Protein AF-A0A9D1BZW6-F1 (afdb_monomer)

pLDDT: mean 72.94, std 19.43, range [31.11, 98.06]

Structure (mmCIF, N/CA/C/O backbone):
data_AF-A0A9D1BZW6-F1
#
_entry.id   AF-A0A9D1BZW6-F1
#
loop_
_atom_site.group_PDB
_atom_site.id
_atom_site.type_symbol
_atom_site.label_atom_id
_atom_site.label_alt_id
_atom_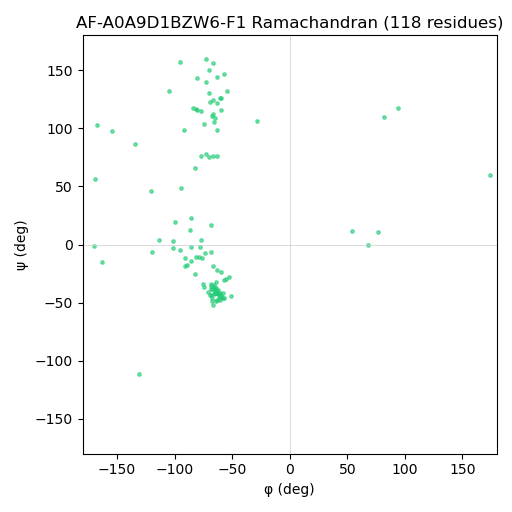site.label_comp_id
_atom_site.label_asym_id
_atom_site.label_entity_id
_atom_site.label_seq_id
_atom_site.pdbx_PDB_ins_code
_atom_site.Cartn_x
_atom_site.Cartn_y
_atom_site.Cartn_z
_atom_site.occupancy
_atom_site.B_iso_or_equiv
_atom_site.auth_seq_id
_atom_site.auth_comp_id
_atom_site.auth_asym_id
_atom_site.auth_atom_id
_atom_site.pdbx_PDB_model_num
ATOM 1 N N . HIS A 1 1 ? 22.067 9.000 -19.485 1.00 50.62 1 HIS A N 1
ATOM 2 C CA . HIS A 1 1 ? 21.439 7.685 -19.731 1.00 50.62 1 HIS A CA 1
ATOM 3 C C . HIS A 1 1 ? 22.518 6.625 -19.952 1.00 50.62 1 HIS A C 1
ATOM 5 O O . HIS A 1 1 ? 22.914 6.385 -21.081 1.00 50.62 1 HIS A O 1
ATOM 11 N N . LEU A 1 2 ? 23.014 5.998 -18.878 1.00 57.53 2 LEU A N 1
ATOM 12 C CA . LEU A 1 2 ? 24.010 4.912 -18.946 1.00 57.53 2 LEU A CA 1
ATOM 13 C C . LEU A 1 2 ? 23.372 3.516 -19.146 1.00 57.53 2 LEU A C 1
ATOM 15 O O . LEU A 1 2 ? 23.986 2.503 -18.845 1.00 57.53 2 LEU A O 1
ATOM 19 N N . ARG A 1 3 ? 22.148 3.436 -19.688 1.00 59.66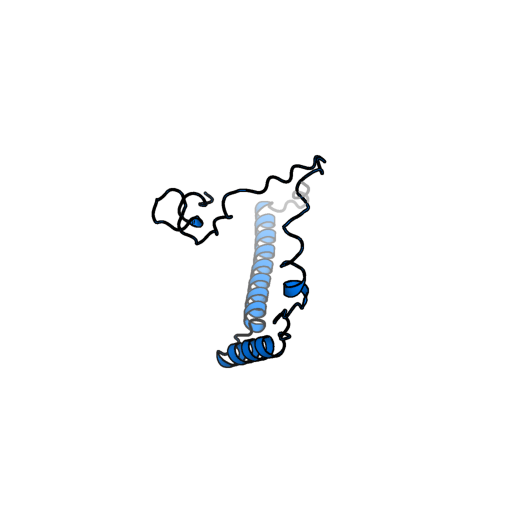 3 ARG A N 1
ATOM 20 C CA . ARG A 1 3 ? 21.474 2.152 -19.979 1.00 59.66 3 ARG A CA 1
ATOM 21 C C . ARG A 1 3 ? 21.972 1.457 -21.261 1.00 59.66 3 ARG A C 1
ATOM 23 O O . ARG A 1 3 ? 21.504 0.374 -21.576 1.00 59.66 3 ARG A O 1
ATOM 30 N N . GLY A 1 4 ? 22.903 2.068 -22.003 1.00 59.72 4 GLY A N 1
ATOM 31 C CA . GLY A 1 4 ? 23.431 1.543 -23.273 1.00 59.72 4 GLY A CA 1
ATOM 32 C C . GLY A 1 4 ? 24.738 0.743 -23.176 1.00 59.72 4 GLY A C 1
ATOM 33 O O . GLY A 1 4 ? 25.185 0.193 -24.180 1.00 59.72 4 GLY A O 1
ATOM 34 N N . TYR A 1 5 ? 25.366 0.654 -21.999 1.00 56.12 5 TYR A N 1
ATOM 35 C CA . TYR A 1 5 ? 26.640 -0.056 -21.817 1.00 56.12 5 TYR A CA 1
ATOM 36 C C . TYR A 1 5 ? 26.425 -1.568 -21.648 1.00 56.12 5 TYR A C 1
ATOM 38 O O . TYR A 1 5 ? 26.654 -2.112 -20.577 1.00 56.12 5 TYR A O 1
ATOM 46 N N . ALA A 1 6 ? 25.936 -2.246 -22.693 1.00 62.62 6 ALA A N 1
ATOM 47 C CA . ALA A 1 6 ? 25.966 -3.716 -22.783 1.00 62.62 6 ALA A CA 1
ATOM 48 C C . ALA A 1 6 ? 25.586 -4.299 -24.160 1.00 62.62 6 ALA A C 1
ATOM 50 O O . ALA A 1 6 ? 25.534 -5.520 -24.273 1.00 62.62 6 ALA A O 1
ATOM 51 N N . GLN A 1 7 ? 25.229 -3.490 -25.176 1.00 72.50 7 GLN A N 1
ATOM 52 C CA . GLN A 1 7 ? 24.564 -3.979 -26.409 1.00 72.50 7 GLN A CA 1
ATOM 53 C C . GLN A 1 7 ? 23.274 -4.795 -26.161 1.00 72.50 7 GLN A C 1
ATOM 55 O O . GLN A 1 7 ? 22.738 -5.409 -27.081 1.00 72.50 7 GLN A O 1
ATOM 60 N N . LYS A 1 8 ? 22.741 -4.797 -24.934 1.00 74.56 8 LYS A N 1
ATOM 61 C CA . LYS A 1 8 ? 21.454 -5.416 -24.620 1.00 74.56 8 LYS A CA 1
ATOM 62 C C . LYS A 1 8 ? 20.318 -4.484 -25.008 1.00 74.56 8 LYS A C 1
ATOM 64 O O . LYS A 1 8 ? 20.427 -3.270 -24.846 1.00 74.56 8 LYS A O 1
ATOM 69 N N . ASP A 1 9 ? 19.234 -5.076 -25.497 1.00 84.56 9 ASP A N 1
ATOM 70 C CA . ASP A 1 9 ? 18.026 -4.358 -25.889 1.00 84.56 9 ASP A CA 1
ATOM 71 C C . ASP A 1 9 ? 17.442 -3.593 -24.678 1.00 84.56 9 ASP A C 1
ATOM 73 O O . ASP A 1 9 ? 17.012 -4.226 -23.703 1.00 84.56 9 ASP A O 1
ATOM 77 N N . PRO A 1 10 ? 17.398 -2.245 -24.718 1.00 86.38 10 PRO A N 1
ATOM 78 C CA . PRO A 1 10 ? 16.870 -1.427 -23.628 1.00 86.38 10 PRO A CA 1
ATOM 79 C C . PRO A 1 10 ? 15.421 -1.757 -23.258 1.00 86.38 10 PRO A C 1
ATOM 81 O O . PRO A 1 10 ? 15.039 -1.613 -22.096 1.00 86.38 10 PRO A O 1
ATOM 84 N N . PHE A 1 11 ? 14.611 -2.209 -24.221 1.00 85.38 11 PHE A N 1
ATOM 85 C CA . PHE A 1 11 ? 13.228 -2.602 -23.969 1.00 85.38 11 PHE A CA 1
ATOM 86 C C . PHE A 1 11 ? 13.156 -3.874 -23.121 1.00 85.38 11 PHE A C 1
ATOM 88 O O . PHE A 1 11 ? 12.318 -3.988 -22.223 1.00 85.38 11 PHE A O 1
ATOM 95 N N . GLN A 1 12 ? 14.059 -4.823 -23.363 1.00 86.31 12 GLN A N 1
ATOM 96 C CA . GLN A 1 12 ? 14.093 -6.076 -22.615 1.00 86.31 12 GLN A CA 1
ATOM 97 C C . GLN A 1 12 ? 14.570 -5.873 -21.179 1.00 86.31 12 GLN A C 1
ATOM 99 O O . GLN A 1 12 ? 13.977 -6.449 -20.267 1.00 86.31 12 GLN A O 1
ATOM 104 N N . GLU A 1 13 ? 15.584 -5.030 -20.965 1.00 87.88 13 GLU A N 1
ATOM 105 C CA . GLU A 1 13 ? 16.026 -4.673 -19.612 1.00 87.88 13 GLU A CA 1
ATOM 106 C C . GLU A 1 13 ? 14.938 -3.899 -18.863 1.00 87.88 13 GLU A C 1
ATOM 108 O O . GLU A 1 13 ? 14.634 -4.246 -17.726 1.00 87.88 13 GLU A O 1
ATOM 113 N N . TYR A 1 14 ? 14.250 -2.955 -19.518 1.00 90.94 14 TYR A N 1
ATOM 114 C CA . TYR A 1 14 ? 13.097 -2.283 -18.912 1.00 90.94 14 TYR A CA 1
ATOM 115 C C . TYR A 1 14 ? 12.002 -3.274 -18.508 1.00 90.94 14 TYR A C 1
ATOM 117 O O . TYR A 1 14 ? 11.501 -3.218 -17.390 1.00 90.94 14 TYR A O 1
ATOM 125 N N . ARG A 1 15 ? 11.648 -4.220 -19.385 1.00 92.25 15 ARG A N 1
ATOM 126 C CA . ARG A 1 15 ? 10.646 -5.248 -19.076 1.00 92.25 15 ARG A CA 1
ATOM 127 C C . ARG A 1 15 ? 11.081 -6.135 -17.907 1.00 92.25 15 ARG A C 1
ATOM 129 O O . ARG A 1 15 ? 10.242 -6.514 -17.091 1.00 92.25 15 ARG A O 1
ATOM 136 N N . ARG A 1 16 ? 12.370 -6.480 -17.828 1.00 91.94 16 ARG A N 1
ATOM 137 C CA . ARG A 1 16 ? 12.932 -7.285 -16.736 1.00 91.94 16 ARG A CA 1
ATOM 138 C C . ARG A 1 16 ? 12.879 -6.526 -15.411 1.00 91.94 16 ARG A C 1
ATOM 140 O O . ARG A 1 16 ? 12.308 -7.052 -14.462 1.00 91.94 16 ARG A O 1
ATOM 147 N N . GLU A 1 17 ? 13.391 -5.296 -15.386 1.00 92.94 17 GLU A N 1
ATOM 148 C CA . GLU A 1 17 ? 13.354 -4.398 -14.223 1.00 92.94 17 GLU A CA 1
ATOM 149 C C . GLU A 1 17 ? 11.907 -4.158 -13.761 1.00 92.94 17 GLU A C 1
ATOM 151 O O . GLU A 1 17 ? 11.593 -4.310 -12.583 1.00 92.94 17 GLU A O 1
ATOM 156 N N . ALA A 1 18 ? 10.991 -3.871 -14.690 1.00 94.88 18 ALA A N 1
ATOM 157 C CA . ALA A 1 18 ? 9.579 -3.659 -14.382 1.00 94.88 18 ALA A CA 1
ATOM 158 C C . ALA A 1 18 ? 8.915 -4.920 -13.808 1.00 94.88 18 ALA A C 1
ATOM 160 O O . ALA A 1 18 ? 8.161 -4.833 -12.840 1.00 94.88 18 ALA A O 1
ATOM 161 N N . SER A 1 19 ? 9.208 -6.102 -14.364 1.00 95.38 19 SER A N 1
ATOM 162 C CA . SER A 1 19 ? 8.683 -7.362 -13.831 1.00 95.38 19 SER A CA 1
ATOM 163 C C . SER A 1 19 ? 9.227 -7.671 -12.437 1.00 95.38 19 SER A C 1
ATOM 165 O O . SER A 1 19 ? 8.506 -8.265 -11.639 1.00 95.38 19 SER A O 1
ATOM 167 N N . GLU A 1 20 ? 10.479 -7.322 -12.150 1.00 96.38 20 GLU A N 1
ATOM 168 C CA . GLU A 1 20 ? 11.082 -7.496 -10.828 1.00 96.38 20 GLU A CA 1
ATOM 169 C C . GLU A 1 20 ? 10.429 -6.565 -9.801 1.00 96.38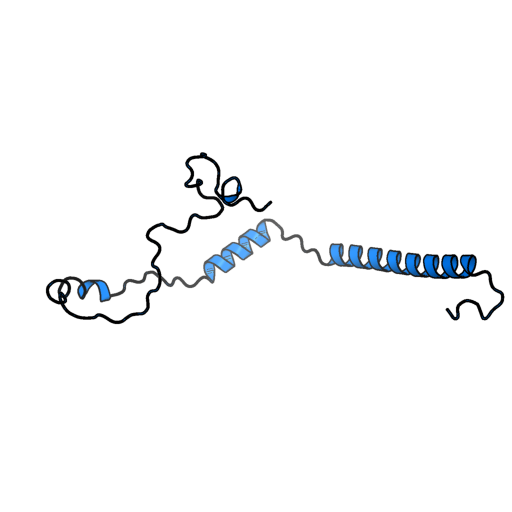 20 GLU A C 1
ATOM 171 O O . GLU A 1 20 ? 9.956 -7.031 -8.764 1.00 96.38 20 GLU A O 1
ATOM 176 N N . MET A 1 21 ? 10.287 -5.279 -10.132 1.00 96.75 21 MET A N 1
ATOM 177 C CA . MET A 1 21 ? 9.578 -4.310 -9.291 1.00 96.75 21 MET A CA 1
ATOM 178 C C . MET A 1 21 ? 8.129 -4.729 -9.033 1.00 96.75 21 MET A C 1
ATOM 180 O O . MET A 1 21 ? 7.653 -4.640 -7.904 1.00 96.75 21 MET A O 1
ATOM 184 N N . PHE A 1 22 ? 7.436 -5.240 -10.053 1.00 97.50 22 PHE A N 1
ATOM 185 C CA . PHE A 1 22 ? 6.057 -5.697 -9.911 1.00 97.50 22 PHE A CA 1
ATOM 186 C C . PHE A 1 22 ? 5.932 -6.905 -8.976 1.00 97.50 22 PHE A C 1
ATOM 188 O O . PHE A 1 22 ? 5.026 -6.945 -8.151 1.00 97.50 22 PHE A O 1
ATOM 195 N N . ARG A 1 23 ? 6.860 -7.870 -9.039 1.00 97.00 23 ARG A N 1
ATOM 196 C CA . ARG A 1 23 ? 6.878 -9.006 -8.097 1.00 97.00 23 ARG A CA 1
ATOM 197 C C . ARG A 1 23 ? 7.094 -8.542 -6.659 1.00 97.00 23 ARG A C 1
ATOM 199 O O . ARG A 1 23 ? 6.402 -9.019 -5.766 1.00 97.00 23 ARG A O 1
ATOM 206 N N . ASN A 1 24 ? 8.004 -7.594 -6.447 1.00 97.62 24 ASN A N 1
ATOM 207 C CA . ASN A 1 24 ? 8.239 -7.021 -5.121 1.00 97.62 24 ASN A CA 1
ATOM 208 C C . ASN A 1 24 ? 7.002 -6.277 -4.604 1.00 97.62 24 ASN A C 1
ATOM 210 O O . ASN A 1 24 ? 6.623 -6.456 -3.452 1.00 97.62 24 ASN A O 1
ATOM 214 N N . PHE A 1 25 ? 6.330 -5.517 -5.469 1.00 97.75 25 PHE A N 1
ATOM 215 C CA . PHE A 1 25 ? 5.068 -4.861 -5.137 1.00 97.75 25 PHE A CA 1
ATOM 216 C C . PHE A 1 25 ? 3.977 -5.862 -4.733 1.00 97.75 25 PHE A C 1
ATOM 218 O O . PHE A 1 25 ? 3.312 -5.660 -3.722 1.00 97.75 25 PHE A O 1
ATOM 225 N N . LEU A 1 26 ? 3.816 -6.965 -5.473 1.00 97.69 26 LEU A N 1
ATOM 226 C CA . LEU A 1 26 ? 2.847 -8.004 -5.112 1.00 97.69 26 LEU A CA 1
ATOM 227 C C . LEU A 1 26 ? 3.147 -8.612 -3.736 1.00 97.69 26 LEU A C 1
ATOM 229 O O . LEU A 1 26 ? 2.224 -8.796 -2.947 1.00 97.69 26 LEU A O 1
ATOM 233 N N . ASN A 1 27 ? 4.419 -8.876 -3.428 1.00 97.56 27 ASN A N 1
ATOM 234 C CA . ASN A 1 27 ? 4.813 -9.379 -2.112 1.00 97.56 27 ASN A CA 1
ATOM 235 C C . ASN A 1 27 ? 4.456 -8.383 -0.997 1.00 97.56 27 ASN A C 1
ATOM 237 O O . ASN A 1 27 ? 3.894 -8.791 0.019 1.00 97.56 27 ASN A O 1
ATOM 241 N N . GLU A 1 28 ? 4.701 -7.088 -1.205 1.00 97.88 28 GLU A N 1
ATOM 242 C CA . GLU A 1 28 ? 4.349 -6.047 -0.232 1.00 97.88 28 GLU A CA 1
ATOM 243 C C . GLU A 1 28 ? 2.837 -5.992 0.017 1.00 97.88 28 GLU A C 1
ATOM 245 O O . GLU A 1 28 ? 2.397 -6.035 1.162 1.00 97.88 28 GLU A O 1
ATOM 250 N N . VAL A 1 29 ? 2.026 -6.013 -1.047 1.00 98.06 29 VAL A N 1
ATOM 251 C CA . VAL A 1 29 ? 0.558 -6.032 -0.929 1.00 98.06 29 VAL A CA 1
ATOM 252 C C . VAL A 1 29 ? 0.084 -7.263 -0.153 1.00 98.06 29 VAL A C 1
ATOM 254 O O . VAL A 1 29 ? -0.785 -7.164 0.716 1.00 98.06 29 VAL A O 1
ATOM 257 N N . THR A 1 30 ? 0.652 -8.442 -0.426 1.00 96.88 30 THR A N 1
ATOM 258 C CA . THR A 1 30 ? 0.290 -9.655 0.327 1.00 96.88 30 THR A CA 1
ATOM 259 C C . THR A 1 30 ? 0.680 -9.560 1.799 1.00 96.88 30 THR A C 1
ATOM 261 O O . THR A 1 30 ? -0.083 -9.978 2.667 1.00 96.88 30 THR A O 1
ATOM 264 N N . PHE A 1 31 ? 1.833 -8.970 2.105 1.00 97.38 31 PHE A N 1
ATOM 265 C CA . PHE A 1 31 ? 2.271 -8.790 3.481 1.00 97.38 31 PHE A CA 1
ATOM 266 C C . PHE A 1 31 ? 1.382 -7.790 4.228 1.00 97.38 31 PHE A C 1
ATOM 268 O O . PHE A 1 31 ? 0.922 -8.079 5.332 1.00 97.38 31 PHE A O 1
ATOM 275 N N . GLU A 1 32 ? 1.080 -6.644 3.618 1.00 96.94 32 GLU A N 1
ATOM 276 C CA . GLU A 1 32 ? 0.249 -5.599 4.216 1.00 96.94 32 GLU A CA 1
ATOM 277 C C . GLU A 1 32 ? -1.185 -6.079 4.470 1.00 96.94 32 GLU A C 1
ATOM 279 O O . GLU A 1 32 ? -1.752 -5.819 5.534 1.00 96.94 32 GLU A O 1
ATOM 284 N N . THR A 1 33 ? -1.762 -6.837 3.535 1.00 96.88 33 THR A N 1
ATOM 285 C CA . THR A 1 33 ? -3.103 -7.417 3.699 1.00 96.88 33 THR A CA 1
ATOM 286 C C . THR A 1 33 ? -3.150 -8.422 4.848 1.00 96.88 33 THR A C 1
ATOM 288 O O . THR A 1 33 ? -4.005 -8.298 5.724 1.00 96.88 33 THR A O 1
ATOM 291 N N . VAL A 1 34 ? -2.206 -9.367 4.918 1.00 96.81 34 VAL A N 1
ATOM 292 C CA . VAL A 1 34 ? -2.125 -10.340 6.025 1.00 96.81 34 VAL A CA 1
ATOM 293 C C . VAL A 1 34 ? -1.856 -9.643 7.360 1.00 96.81 34 VAL A C 1
ATOM 295 O O . VAL A 1 34 ? -2.474 -9.976 8.372 1.00 96.81 34 VAL A O 1
ATOM 298 N N . LYS A 1 35 ? -0.979 -8.637 7.379 1.00 96.12 35 LYS A N 1
ATOM 299 C CA . LYS A 1 35 ? -0.707 -7.823 8.567 1.00 96.12 35 LYS A CA 1
ATOM 300 C C . LYS A 1 35 ? -1.966 -7.102 9.041 1.00 96.12 35 LYS A C 1
ATOM 302 O O . LYS A 1 35 ? -2.292 -7.160 10.217 1.00 96.12 35 LYS A O 1
ATOM 307 N N . THR A 1 36 ? -2.692 -6.456 8.135 1.00 94.31 36 THR A N 1
ATOM 308 C CA . THR A 1 36 ? -3.916 -5.728 8.484 1.00 94.31 36 THR A CA 1
ATOM 309 C C . THR A 1 36 ? -4.964 -6.689 9.028 1.00 94.31 36 THR A C 1
ATOM 311 O O . THR A 1 36 ? -5.498 -6.457 10.103 1.00 94.31 36 THR A O 1
ATOM 314 N N . LEU A 1 37 ? -5.198 -7.817 8.358 1.00 93.31 37 LEU A N 1
ATOM 315 C CA . LEU A 1 37 ? -6.166 -8.814 8.819 1.00 93.31 37 LEU A CA 1
ATOM 316 C C . LEU A 1 37 ? -5.782 -9.463 10.155 1.00 93.31 37 LEU A C 1
ATOM 318 O O . LEU A 1 37 ? -6.668 -9.808 10.926 1.00 93.31 37 LEU A O 1
ATOM 322 N N . SER A 1 38 ? -4.488 -9.629 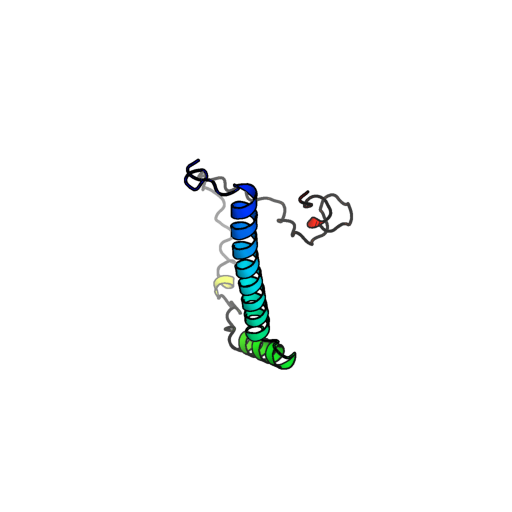10.439 1.00 90.88 38 SER A N 1
ATOM 323 C CA . SER A 1 38 ? -4.021 -10.214 11.707 1.00 90.88 38 SER A CA 1
ATOM 324 C C . SER A 1 38 ? -3.975 -9.217 12.867 1.00 90.88 38 SER A C 1
ATOM 326 O O . SER A 1 38 ? -4.075 -9.632 14.018 1.00 90.88 38 SER A O 1
ATOM 328 N N . LEU A 1 39 ? -3.834 -7.918 12.583 1.00 91.44 39 LEU A N 1
ATOM 329 C CA . LEU A 1 39 ? -3.838 -6.855 13.593 1.00 91.44 39 LEU A CA 1
ATOM 330 C C . LEU A 1 39 ? -5.228 -6.272 13.861 1.00 91.44 39 LEU A C 1
ATOM 332 O O . LEU A 1 39 ? -5.414 -5.624 14.888 1.00 91.44 39 LEU A O 1
ATOM 336 N N . VAL A 1 40 ? -6.192 -6.466 12.958 1.00 90.00 40 VAL A N 1
ATOM 337 C CA . VAL A 1 40 ? -7.575 -6.031 13.173 1.00 90.00 40 VAL A CA 1
ATOM 338 C C . VAL A 1 40 ? -8.174 -6.838 14.325 1.00 90.00 40 VAL A C 1
ATOM 340 O O . VAL A 1 40 ? -8.520 -8.009 14.185 1.00 90.00 40 VAL A O 1
ATOM 343 N N . GLN A 1 41 ? -8.298 -6.185 15.477 1.00 78.81 41 GLN A N 1
ATOM 344 C CA . GLN A 1 41 ? -9.096 -6.658 16.597 1.00 78.81 41 GLN A CA 1
ATOM 345 C C . GLN A 1 41 ? -10.540 -6.219 16.357 1.00 78.81 41 GLN A C 1
ATOM 347 O O . GLN A 1 41 ? -10.830 -5.031 16.234 1.00 78.81 41 GLN A O 1
ATOM 352 N N . ILE A 1 42 ? -11.437 -7.192 16.226 1.00 76.56 42 ILE A N 1
ATOM 353 C CA . ILE A 1 42 ? -12.875 -6.941 16.189 1.00 76.56 42 ILE A CA 1
ATOM 354 C C . ILE A 1 42 ? -13.340 -7.053 17.635 1.00 76.56 42 ILE A C 1
ATOM 356 O O . ILE A 1 42 ? -13.512 -8.163 18.134 1.00 76.56 42 ILE A O 1
ATOM 360 N N . GLU A 1 43 ? -13.486 -5.916 18.308 1.00 68.44 43 GLU A N 1
ATOM 361 C CA . GLU A 1 43 ? -14.114 -5.875 19.628 1.00 68.44 43 GLU A CA 1
ATOM 362 C C . GLU A 1 43 ? -15.552 -6.388 19.500 1.00 68.44 43 GLU A C 1
ATOM 364 O O . GLU A 1 43 ? -16.326 -5.959 18.632 1.00 68.44 43 GLU A O 1
ATOM 369 N N . GLY A 1 44 ? -15.895 -7.381 20.322 1.00 69.38 44 GLY A N 1
ATOM 370 C CA . GLY A 1 44 ? -17.262 -7.862 20.415 1.00 69.38 44 GLY A CA 1
ATOM 371 C C . GLY A 1 44 ? -18.143 -6.773 21.016 1.00 69.38 44 GLY A C 1
ATOM 372 O O . GLY A 1 44 ? -17.676 -5.919 21.758 1.00 69.38 44 GLY A O 1
ATOM 373 N N . ARG A 1 45 ? -19.451 -6.814 20.750 1.00 60.28 45 ARG A N 1
ATOM 374 C CA . ARG A 1 45 ? -20.410 -5.830 21.292 1.00 60.28 45 ARG A CA 1
ATOM 375 C C . ARG A 1 45 ? -20.327 -5.682 22.825 1.00 60.28 45 ARG A C 1
ATOM 377 O O . ARG A 1 45 ? -20.609 -4.608 23.324 1.00 60.28 45 ARG A O 1
ATOM 384 N N . GLN A 1 46 ? -19.911 -6.743 23.524 1.00 59.16 46 GLN A N 1
ATOM 385 C CA . GLN A 1 46 ? -19.674 -6.754 24.972 1.00 59.16 46 GLN A CA 1
ATOM 386 C C . GLN A 1 46 ? -18.387 -6.028 25.389 1.00 59.16 46 GLN A C 1
ATOM 388 O O . GLN A 1 46 ? -18.405 -5.341 26.399 1.00 59.16 46 GLN A O 1
ATOM 393 N N . ASP A 1 47 ? -17.310 -6.114 24.602 1.00 61.22 47 ASP A N 1
ATOM 394 C CA . ASP A 1 47 ? -16.043 -5.439 24.922 1.00 61.22 47 ASP A CA 1
ATOM 395 C C . ASP A 1 47 ? -16.187 -3.914 24.814 1.00 61.22 47 ASP A C 1
ATOM 397 O O . ASP A 1 47 ? -15.594 -3.182 25.601 1.00 61.22 47 ASP A O 1
ATOM 401 N N . VAL A 1 48 ? -17.020 -3.439 23.877 1.00 62.22 48 VAL A N 1
ATOM 402 C CA . VAL A 1 48 ? -17.341 -2.010 23.718 1.00 62.22 48 VAL A CA 1
ATOM 403 C C . VAL A 1 48 ? -18.189 -1.503 24.888 1.00 62.22 48 VAL A C 1
ATOM 405 O O . VAL A 1 48 ? -17.893 -0.442 25.431 1.00 62.22 48 VAL A O 1
ATOM 408 N N . ASP A 1 49 ? -19.202 -2.275 25.307 1.00 65.31 49 ASP A N 1
ATOM 409 C CA . ASP A 1 49 ? -20.044 -1.931 26.461 1.00 65.31 49 ASP A CA 1
ATOM 410 C C . ASP A 1 49 ? -19.203 -1.883 27.757 1.00 65.31 49 ASP A C 1
ATOM 412 O O . ASP A 1 49 ? -19.331 -0.934 28.529 1.00 65.31 49 ASP A O 1
ATOM 416 N N . ASP A 1 50 ? -18.282 -2.835 27.968 1.00 66.81 50 ASP A N 1
ATOM 417 C CA . ASP A 1 50 ? -17.382 -2.853 29.132 1.00 66.81 50 ASP A CA 1
ATOM 418 C C . ASP A 1 50 ? -16.363 -1.693 29.111 1.00 66.81 50 ASP A C 1
ATOM 420 O O . ASP A 1 50 ? -16.081 -1.104 30.161 1.00 66.81 50 ASP A O 1
ATOM 424 N N . PHE A 1 51 ? -15.825 -1.323 27.939 1.00 63.72 51 PHE A N 1
ATOM 425 C CA . PHE A 1 51 ? -14.931 -0.164 27.786 1.00 63.72 51 PHE A CA 1
ATOM 426 C C . PHE A 1 51 ? -15.651 1.161 28.055 1.00 63.72 51 PHE A C 1
ATOM 428 O O . PHE A 1 51 ? -15.107 2.034 28.743 1.00 63.72 51 PHE A O 1
ATOM 435 N N . ASP A 1 52 ? -16.875 1.315 27.547 1.00 68.12 52 ASP A N 1
ATOM 436 C CA . ASP A 1 52 ? -17.711 2.489 27.800 1.00 68.12 52 ASP A CA 1
ATOM 437 C C . ASP A 1 52 ? -18.084 2.570 29.288 1.00 68.12 52 ASP A C 1
ATOM 439 O O . ASP A 1 52 ? -17.979 3.638 29.893 1.00 68.12 52 ASP A O 1
ATOM 443 N N . GLU A 1 53 ? -18.428 1.447 29.928 1.00 69.62 53 GLU A N 1
ATOM 444 C CA . GLU A 1 53 ? -18.783 1.412 31.350 1.00 69.62 53 GLU A CA 1
ATOM 445 C C . GLU A 1 53 ? -17.579 1.694 32.268 1.00 69.62 53 GLU A C 1
ATOM 447 O O . GLU A 1 53 ? -17.725 2.350 33.304 1.00 69.62 53 GLU A O 1
ATOM 452 N N . GLN A 1 54 ? -16.374 1.246 31.899 1.00 65.31 54 GLN A N 1
ATOM 453 C CA . GLN A 1 54 ? -15.133 1.597 32.601 1.00 65.31 54 GLN A CA 1
ATOM 454 C C . GLN A 1 54 ? -14.783 3.078 32.418 1.00 65.31 54 GLN A C 1
ATOM 456 O O . GLN A 1 54 ? -14.480 3.759 33.397 1.00 65.31 54 GLN A O 1
ATOM 461 N N . THR A 1 55 ? -14.921 3.609 31.203 1.00 68.81 55 THR A N 1
ATOM 462 C CA . THR A 1 55 ? -14.684 5.032 30.906 1.00 68.81 55 THR A CA 1
ATOM 463 C C . THR A 1 55 ? -15.685 5.940 31.636 1.00 68.81 55 THR A C 1
ATOM 465 O O . THR A 1 55 ? -15.325 7.004 32.142 1.00 68.81 55 THR A O 1
ATOM 468 N N . GLU A 1 56 ? -16.945 5.514 31.749 1.00 70.44 56 GLU A N 1
ATOM 469 C CA . GLU A 1 56 ? -17.990 6.192 32.524 1.00 70.44 56 GLU A CA 1
ATOM 470 C C . GLU A 1 56 ? -17.694 6.176 34.037 1.00 70.44 56 GLU A C 1
ATOM 472 O O . GLU A 1 56 ? -17.958 7.174 34.712 1.00 70.44 56 GLU A O 1
ATOM 477 N N . LYS A 1 57 ? -17.123 5.0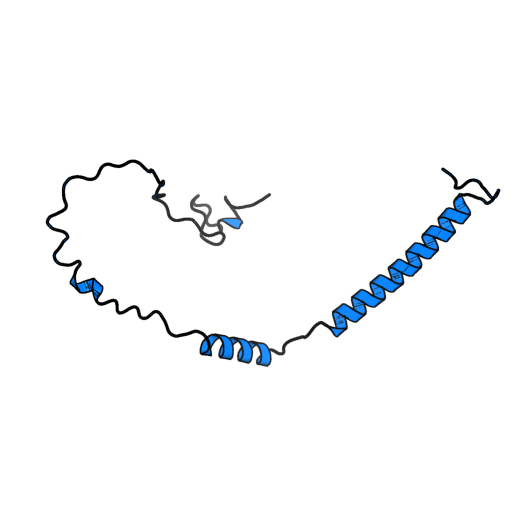80 34.568 1.00 67.75 57 LYS A N 1
ATOM 478 C CA . LYS A 1 57 ? -16.733 4.927 35.988 1.00 67.75 57 LYS A CA 1
ATOM 479 C C . LYS A 1 57 ? -15.461 5.694 36.354 1.00 67.75 57 LYS A C 1
ATOM 481 O O . LYS A 1 57 ? -15.359 6.193 37.472 1.00 67.75 57 LYS A O 1
ATOM 486 N N . GLU A 1 58 ? -14.505 5.798 35.434 1.00 62.44 58 GLU A N 1
ATOM 487 C CA . GLU A 1 58 ? -13.255 6.544 35.627 1.00 62.44 58 GLU A CA 1
ATOM 488 C C . GLU A 1 58 ? -13.406 8.048 35.393 1.00 62.44 58 GLU A C 1
ATOM 490 O O . GLU A 1 58 ? -12.512 8.820 35.745 1.00 62.44 58 GLU A O 1
ATOM 495 N N . ARG A 1 59 ? -14.541 8.500 34.847 1.00 63.97 59 ARG A N 1
ATOM 496 C CA . ARG A 1 59 ? -14.844 9.924 34.747 1.00 63.97 59 ARG A CA 1
ATOM 497 C C . ARG A 1 59 ? -15.067 10.487 36.156 1.00 63.97 59 ARG A C 1
ATOM 499 O O . ARG A 1 59 ? -16.085 10.173 36.780 1.00 63.97 59 ARG A O 1
ATOM 506 N N . PRO A 1 60 ? -14.167 11.343 36.677 1.00 60.09 60 PRO A N 1
ATOM 507 C CA . PRO A 1 60 ? -14.371 11.934 37.987 1.00 60.09 60 PRO A CA 1
ATOM 508 C C . PRO A 1 60 ? -15.674 12.733 37.960 1.00 60.09 60 PRO A C 1
ATOM 510 O O . PRO A 1 60 ? -15.869 13.598 37.103 1.00 60.09 60 PRO A O 1
ATOM 513 N N . GLN A 1 61 ? -16.569 12.436 38.905 1.00 61.69 61 GLN A N 1
ATOM 514 C CA . GLN A 1 61 ? -17.723 13.267 39.243 1.00 61.69 61 GLN A CA 1
ATOM 515 C C . GLN A 1 61 ? -17.213 14.610 39.783 1.00 61.69 61 GLN A C 1
ATOM 517 O O . GLN A 1 61 ? -17.176 14.867 40.980 1.00 61.69 61 GLN A O 1
ATOM 522 N N . GLN A 1 62 ? -16.754 15.470 38.885 1.00 57.72 62 GLN A N 1
ATOM 523 C CA . GLN A 1 62 ? -16.430 16.856 39.160 1.00 57.72 62 GLN A CA 1
ATOM 524 C C . GLN A 1 62 ? -17.035 17.694 38.047 1.00 57.72 62 GLN A C 1
ATOM 526 O O . GLN A 1 62 ? -16.378 17.987 37.055 1.00 57.72 62 GLN A O 1
ATOM 531 N N . LEU A 1 63 ? -18.306 18.063 38.221 1.00 57.81 63 LEU A N 1
ATOM 532 C CA . LEU A 1 63 ? -18.671 19.477 38.341 1.00 57.81 63 LEU A CA 1
ATOM 533 C C . LEU A 1 63 ? -20.134 19.654 38.797 1.00 57.81 63 LEU A C 1
ATOM 535 O O . LEU A 1 63 ? -20.907 20.383 38.183 1.00 57.81 63 LEU A O 1
ATOM 539 N N . GLU A 1 64 ? -20.516 19.081 39.943 1.00 52.56 64 GLU A N 1
ATOM 540 C CA . GLU A 1 64 ? -21.461 19.808 40.802 1.00 52.56 64 GLU A CA 1
ATOM 541 C C . GLU A 1 64 ? -20.677 20.959 41.439 1.00 52.56 64 GLU A C 1
ATOM 543 O O . GLU A 1 64 ? -20.208 20.892 42.574 1.00 52.56 64 GLU A O 1
ATOM 548 N N . ALA A 1 65 ? -20.460 22.019 40.658 1.00 49.88 65 ALA A N 1
ATOM 549 C CA . ALA A 1 65 ? -19.974 23.286 41.171 1.00 49.88 65 ALA A CA 1
ATOM 550 C C . ALA A 1 65 ? -21.093 23.940 41.993 1.00 49.88 65 ALA A C 1
ATOM 552 O O . ALA A 1 65 ? -21.709 24.917 41.573 1.00 49.88 65 ALA A O 1
ATOM 553 N N . ASN A 1 66 ? -21.325 23.422 43.199 1.00 54.34 66 ASN A N 1
ATOM 554 C CA . ASN A 1 66 ? -21.837 24.224 44.301 1.00 54.34 66 ASN A CA 1
ATOM 555 C C . ASN A 1 66 ? -20.736 25.227 44.667 1.00 54.34 66 ASN A C 1
ATOM 557 O O . ASN A 1 66 ? -19.973 25.028 45.608 1.00 54.34 66 ASN A O 1
ATOM 561 N N . HIS A 1 67 ? -20.581 26.273 43.854 1.00 40.41 67 HIS A N 1
ATOM 562 C CA . HIS A 1 67 ? -19.686 27.376 44.165 1.00 40.41 67 HIS A CA 1
ATOM 563 C C . HIS A 1 67 ? -20.430 28.301 45.149 1.00 40.41 67 HIS A C 1
ATOM 565 O O . HIS A 1 67 ? -21.412 28.926 44.743 1.00 40.41 67 HIS A O 1
ATOM 571 N N . PRO A 1 68 ? -19.970 28.482 46.405 1.00 47.22 68 PRO A N 1
ATOM 572 C CA . PRO A 1 68 ? -20.550 29.430 47.373 1.00 47.22 68 PRO A CA 1
ATOM 573 C C . PRO A 1 68 ? -20.335 30.909 46.979 1.00 47.22 68 PRO A C 1
ATOM 575 O O . PRO A 1 68 ? -20.477 31.818 47.787 1.00 47.22 68 PRO A O 1
ATOM 578 N N . ALA A 1 69 ? -19.999 31.175 45.714 1.00 48.19 69 ALA A N 1
ATOM 579 C CA . ALA A 1 69 ? -19.868 32.512 45.148 1.00 48.19 69 ALA A CA 1
ATOM 580 C C . ALA A 1 69 ? -21.209 33.084 44.644 1.00 48.19 69 ALA A C 1
ATOM 582 O O . ALA A 1 69 ? -21.247 34.227 44.199 1.00 48.19 69 ALA A O 1
ATOM 583 N N . ALA A 1 70 ? -22.310 32.327 44.725 1.00 48.53 70 ALA A N 1
ATOM 584 C CA . ALA A 1 70 ? -23.647 32.818 44.383 1.00 48.53 70 ALA A CA 1
ATOM 585 C C . ALA A 1 70 ? -24.268 33.734 45.461 1.00 48.53 70 ALA A C 1
ATOM 587 O O . ALA A 1 70 ? -25.250 34.413 45.178 1.00 48.53 70 ALA A O 1
ATOM 588 N N . GLU A 1 71 ? -23.690 33.816 46.665 1.00 44.81 71 GLU A N 1
ATOM 589 C CA . GLU A 1 71 ? -24.181 34.716 47.726 1.00 44.81 71 GLU A CA 1
ATOM 590 C C . GLU A 1 71 ? -23.552 36.122 47.667 1.00 44.81 71 GLU A C 1
ATOM 592 O O . GLU A 1 71 ? -24.121 37.076 48.191 1.00 44.81 71 GLU A O 1
ATOM 597 N N . GLY A 1 72 ? -22.427 36.301 46.962 1.00 46.00 72 GLY A N 1
ATOM 598 C CA . GLY A 1 72 ? -21.749 37.603 46.844 1.00 46.00 72 GLY A CA 1
ATOM 599 C C . GLY A 1 72 ? -22.274 38.522 45.731 1.00 46.00 72 GLY A C 1
ATOM 600 O O . GLY A 1 72 ? -21.974 39.716 45.721 1.00 46.00 72 GLY A O 1
ATOM 601 N N . ILE A 1 73 ? -23.064 37.990 44.791 1.00 49.09 73 ILE A N 1
ATOM 602 C CA . ILE A 1 73 ? -23.530 38.725 43.597 1.00 49.09 73 ILE A CA 1
ATOM 603 C C . ILE A 1 73 ? -24.880 39.423 43.856 1.00 49.09 73 ILE A C 1
ATOM 605 O O . ILE A 1 73 ? -25.284 40.299 43.100 1.00 49.09 73 ILE A O 1
ATOM 609 N N . ALA A 1 74 ? -25.563 39.110 44.962 1.00 46.59 74 ALA A N 1
ATOM 610 C CA . ALA A 1 74 ? -26.832 39.752 45.308 1.00 46.59 74 ALA A CA 1
ATOM 611 C C . ALA A 1 74 ? -26.678 41.156 45.931 1.00 46.59 74 ALA A C 1
ATOM 613 O O . ALA A 1 74 ? -27.677 41.858 46.065 1.00 46.59 74 ALA A O 1
ATOM 614 N N . GLN A 1 75 ? -25.464 41.585 46.306 1.00 44.97 75 GLN A N 1
ATOM 615 C CA . GLN A 1 75 ? -25.251 42.875 46.989 1.00 44.97 75 GLN A CA 1
ATOM 616 C C . GLN A 1 75 ? -24.347 43.879 46.259 1.00 44.97 75 GLN A C 1
ATOM 618 O O . GLN A 1 75 ? -24.278 45.021 46.691 1.00 44.97 75 GLN A O 1
ATOM 623 N N . THR A 1 76 ? -23.694 43.527 45.147 1.00 41.53 76 THR A N 1
ATOM 624 C CA . THR A 1 76 ? -22.718 44.430 44.489 1.00 41.53 76 THR A CA 1
ATOM 625 C C . THR A 1 76 ? -23.128 44.949 43.106 1.00 41.53 76 THR A C 1
ATOM 627 O O . THR A 1 76 ? -22.386 45.710 42.491 1.00 41.53 76 THR A O 1
ATOM 630 N N . THR A 1 77 ? -24.335 44.640 42.618 1.00 40.34 77 THR A N 1
ATOM 631 C CA . THR A 1 77 ? -24.867 45.195 41.353 1.00 40.34 77 THR A CA 1
ATOM 632 C C . THR A 1 77 ? -25.593 46.540 41.497 1.00 40.34 77 THR A C 1
ATOM 634 O O . THR A 1 77 ? -26.236 46.984 40.550 1.00 40.34 77 THR A O 1
ATOM 637 N N . GLN A 1 78 ? -25.489 47.221 42.641 1.00 44.03 78 GLN A N 1
ATOM 638 C CA . GLN A 1 78 ? -26.013 48.581 42.830 1.00 44.03 78 GLN A CA 1
ATOM 639 C C . GLN A 1 78 ? -24.911 49.577 43.210 1.00 44.03 78 GLN A C 1
ATOM 641 O O . GLN A 1 78 ? -25.118 50.345 44.128 1.00 44.03 78 GLN A O 1
ATOM 646 N N . GLU A 1 79 ? -23.743 49.596 42.554 1.00 40.78 79 GLU A N 1
ATOM 647 C CA . GLU A 1 79 ? -22.846 50.765 42.731 1.00 40.78 79 GLU A CA 1
ATOM 648 C C . GLU A 1 79 ? -21.731 50.961 41.698 1.00 40.78 79 GLU A C 1
ATOM 650 O O . GLU A 1 79 ? -21.214 52.063 41.592 1.00 40.78 79 GLU A O 1
ATOM 655 N N . ALA A 1 80 ? -21.387 49.981 40.861 1.00 35.72 80 ALA A N 1
ATOM 656 C CA . ALA A 1 80 ? -20.353 50.174 39.834 1.00 35.72 80 ALA A CA 1
ATOM 657 C C . ALA A 1 80 ? -20.945 50.588 38.474 1.00 35.72 80 ALA A C 1
ATOM 659 O O . ALA A 1 80 ? -20.634 50.021 37.426 1.00 35.72 80 ALA A O 1
ATOM 660 N N . ALA A 1 81 ? -21.829 51.585 38.502 1.00 45.31 81 ALA A N 1
ATOM 661 C CA . ALA A 1 81 ? -21.890 52.534 37.407 1.00 45.31 81 ALA A CA 1
ATOM 662 C C . ALA A 1 81 ? -20.643 53.422 37.529 1.00 45.31 81 ALA A C 1
ATOM 664 O O . ALA A 1 81 ? -20.289 53.834 38.624 1.00 45.31 81 ALA A O 1
ATOM 665 N N . GLU A 1 82 ? -20.034 53.744 36.395 1.00 43.72 82 GLU A N 1
ATOM 666 C CA . GLU A 1 82 ? -18.945 54.714 36.230 1.00 43.72 82 GLU A CA 1
ATOM 667 C C . GLU A 1 82 ? -17.501 54.176 36.269 1.00 43.72 82 GLU A C 1
ATOM 669 O O . GLU A 1 82 ? -16.961 53.745 37.282 1.00 43.72 82 GLU A O 1
ATOM 674 N N . LYS A 1 83 ? -16.861 54.387 35.108 1.00 41.34 83 LYS A N 1
ATOM 675 C CA . LYS A 1 83 ? -15.424 54.397 34.788 1.00 41.34 83 LYS A CA 1
ATOM 676 C C . LYS A 1 83 ? -14.722 53.061 34.552 1.00 41.34 83 LYS A C 1
ATOM 678 O O . LYS A 1 83 ? -14.353 52.338 35.467 1.00 41.34 83 LYS A O 1
ATOM 683 N N . GLY A 1 84 ? -14.366 52.861 33.283 1.00 31.11 84 GLY A N 1
ATOM 684 C CA . GLY A 1 84 ? -13.339 51.910 32.874 1.00 31.11 84 GLY A CA 1
ATOM 685 C C . GLY A 1 84 ? -13.230 51.758 31.361 1.00 31.11 84 GLY A C 1
ATOM 686 O O . GLY A 1 84 ? -13.452 50.672 30.846 1.00 31.11 84 GLY A O 1
ATOM 687 N N . ASP A 1 85 ? -12.934 52.853 30.663 1.00 41.91 85 ASP A N 1
ATOM 688 C CA . ASP A 1 85 ? -12.458 52.853 29.276 1.00 41.91 85 ASP A CA 1
ATOM 689 C C . ASP A 1 85 ? -11.034 52.268 29.223 1.00 41.91 85 ASP A C 1
ATOM 691 O O . ASP A 1 85 ? -10.152 52.769 29.920 1.00 41.91 85 ASP A O 1
ATOM 695 N N . ALA A 1 86 ? -10.824 51.207 28.437 1.00 39.56 86 ALA A N 1
ATOM 696 C CA . ALA A 1 86 ? -9.514 50.790 27.929 1.00 39.56 86 ALA A CA 1
ATOM 697 C C . ALA A 1 86 ? -9.680 49.730 26.824 1.00 39.56 86 ALA A C 1
ATOM 699 O O . ALA A 1 86 ? -9.946 48.553 27.058 1.00 39.56 86 ALA A O 1
ATOM 700 N N . THR A 1 87 ? -9.516 50.210 25.602 1.00 51.28 87 THR A N 1
ATOM 701 C CA . THR A 1 87 ? -9.288 49.526 24.327 1.00 51.28 87 THR A CA 1
ATOM 702 C C . THR A 1 87 ? -8.564 48.165 24.388 1.00 51.28 87 THR A C 1
ATOM 704 O O . THR A 1 87 ? -7.340 48.119 24.485 1.00 51.28 87 THR A O 1
ATOM 707 N N . ASP A 1 88 ? -9.307 47.076 24.180 1.00 53.75 88 ASP A N 1
ATOM 708 C CA . ASP A 1 88 ? -8.888 45.927 23.359 1.00 53.75 88 ASP A CA 1
ATOM 709 C C . ASP A 1 88 ? -10.147 45.221 22.827 1.00 53.75 88 ASP A C 1
ATOM 711 O O . ASP A 1 88 ? -10.863 44.509 23.536 1.00 53.75 88 ASP A O 1
ATOM 715 N N . GLY A 1 89 ? -10.516 45.537 21.587 1.00 49.47 89 GLY A N 1
ATOM 716 C CA . GLY A 1 89 ? -11.804 45.163 21.012 1.00 49.47 89 GLY A CA 1
ATOM 717 C C . GLY A 1 89 ? -11.848 43.700 20.587 1.00 49.47 89 GLY A C 1
ATOM 718 O O 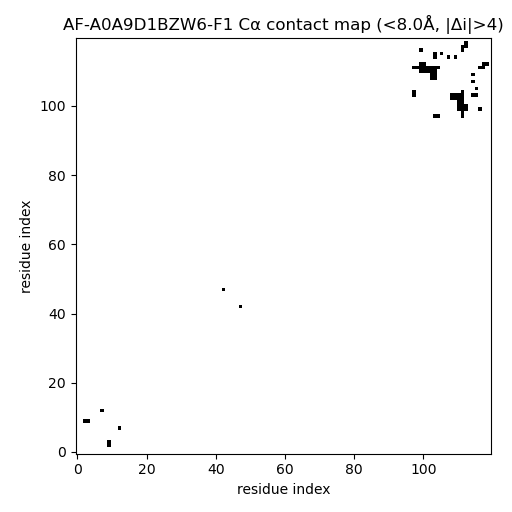. GLY A 1 89 ? -11.818 43.407 19.393 1.00 49.47 89 GLY A O 1
ATOM 719 N N . THR A 1 90 ? -11.978 42.766 21.531 1.00 55.69 90 THR A N 1
ATOM 720 C CA . THR A 1 90 ? -12.453 41.421 21.184 1.00 55.69 90 THR A CA 1
ATOM 721 C C . THR A 1 90 ? -13.894 41.547 20.684 1.00 55.69 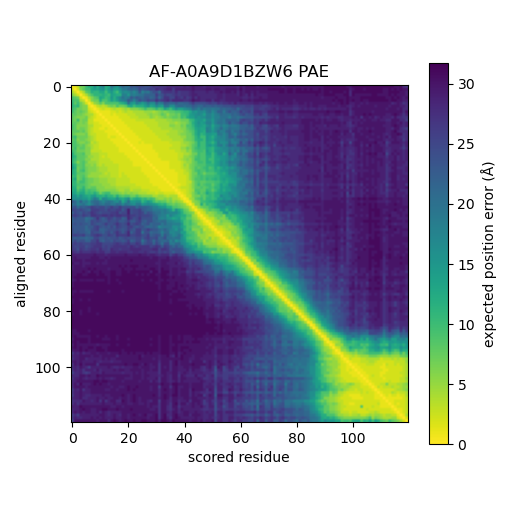90 THR A C 1
ATOM 723 O O . THR A 1 90 ? -14.812 41.874 21.434 1.00 55.69 90 THR A O 1
ATOM 726 N N . PHE A 1 91 ? -14.113 41.350 19.380 1.00 70.25 91 PHE A N 1
ATOM 727 C CA . PHE A 1 91 ? -15.458 41.356 18.805 1.00 70.25 91 PHE A CA 1
ATOM 728 C C . PHE A 1 91 ? -16.262 40.195 19.406 1.00 70.25 91 PHE A C 1
ATOM 730 O O . PHE A 1 91 ? -16.134 39.037 18.993 1.00 70.25 91 PHE A O 1
ATOM 737 N N . ARG A 1 92 ? -17.089 40.496 20.410 1.00 67.69 92 ARG A N 1
ATOM 738 C CA . ARG A 1 92 ? -18.065 39.557 20.956 1.00 67.69 92 ARG A CA 1
ATOM 739 C C . ARG A 1 92 ? -19.204 39.466 19.947 1.00 67.69 92 ARG A C 1
ATOM 741 O O . ARG A 1 92 ? -19.994 40.387 19.807 1.00 67.69 92 ARG A O 1
ATOM 748 N N . ARG A 1 93 ? -19.239 38.374 19.183 1.00 66.94 93 ARG A N 1
ATOM 749 C CA . ARG A 1 93 ? -20.281 38.142 18.176 1.00 66.94 93 ARG A CA 1
ATOM 750 C C . ARG A 1 93 ? -21.639 38.038 18.880 1.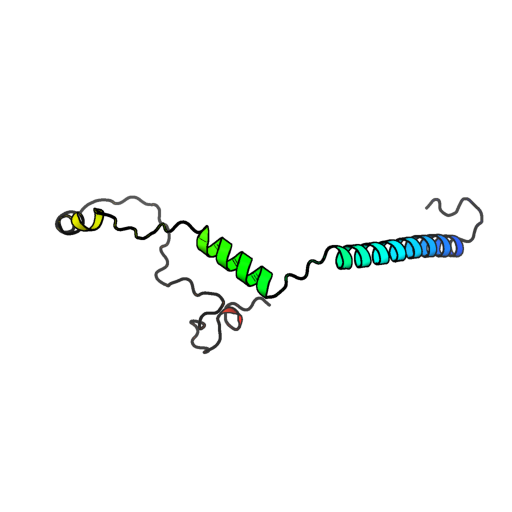00 66.94 93 ARG A C 1
ATOM 752 O O . ARG A 1 93 ? -21.815 37.143 19.701 1.00 66.94 93 ARG A O 1
ATOM 759 N N . ASP A 1 94 ? -22.583 38.902 18.514 1.00 68.75 94 ASP A N 1
ATOM 760 C CA . ASP A 1 94 ? -23.952 38.905 19.062 1.00 68.75 94 ASP A CA 1
ATOM 761 C C . ASP A 1 94 ? -24.737 37.624 18.737 1.00 68.75 94 ASP A C 1
ATOM 763 O O . ASP A 1 94 ? -25.690 37.269 19.425 1.00 68.75 94 ASP A O 1
ATOM 767 N N . VAL A 1 95 ? -24.330 36.909 17.683 1.00 68.81 95 VAL A N 1
ATOM 768 C CA . VAL A 1 95 ? -25.014 35.709 17.193 1.00 68.81 95 VAL A CA 1
ATOM 769 C C . VAL A 1 95 ? -24.229 34.446 17.573 1.00 68.81 95 VAL A C 1
ATOM 771 O O . VAL A 1 95 ? -23.017 34.384 17.314 1.00 68.81 95 VAL A O 1
ATOM 774 N N . PRO A 1 96 ? -24.893 33.411 18.130 1.00 75.06 96 PRO A N 1
ATOM 775 C CA . PRO A 1 96 ? -24.254 32.140 18.451 1.00 75.06 96 PRO A CA 1
ATOM 776 C C . PRO A 1 96 ? -23.604 31.503 17.215 1.00 75.06 96 PRO A C 1
ATOM 778 O O . PRO A 1 96 ? -24.072 31.640 16.082 1.00 75.06 96 PRO A O 1
ATOM 781 N N . LYS A 1 97 ? -22.491 30.793 17.426 1.00 78.94 97 LYS A N 1
ATOM 782 C CA . LYS A 1 97 ? -21.842 30.015 16.363 1.00 78.94 97 LYS A CA 1
ATOM 783 C C . LYS A 1 97 ? -22.765 28.859 15.972 1.00 78.94 97 LYS A C 1
ATOM 785 O O . LYS A 1 97 ? -22.931 27.936 16.759 1.00 78.94 97 LYS A O 1
ATOM 790 N N . VAL A 1 98 ? -23.314 28.901 14.759 1.00 85.50 98 VAL A N 1
ATOM 791 C CA . VAL A 1 98 ? -24.153 27.818 14.225 1.00 85.50 98 VAL A CA 1
ATOM 792 C C . VAL A 1 98 ? -23.309 26.561 14.011 1.00 85.50 98 VAL A C 1
ATOM 794 O O . VAL A 1 98 ? -22.298 26.582 13.303 1.00 85.50 98 VAL A O 1
ATOM 797 N N . GLY A 1 99 ? -23.731 25.457 14.622 1.00 87.25 99 GLY A N 1
ATOM 798 C CA . GLY A 1 99 ? -23.097 24.151 14.493 1.00 87.25 99 GLY A CA 1
ATOM 799 C C . GLY A 1 99 ? -23.295 23.533 13.104 1.00 87.25 99 GLY A C 1
ATOM 800 O O . GLY A 1 99 ? -24.313 23.718 12.443 1.00 87.25 99 GLY A O 1
ATOM 801 N N . ARG A 1 100 ? -22.342 22.709 12.646 1.00 88.81 100 ARG A N 1
ATOM 802 C CA . ARG A 1 100 ? -22.356 22.111 11.290 1.00 88.81 100 ARG A CA 1
ATOM 803 C C . ARG A 1 100 ? -23.643 21.320 10.971 1.00 88.81 100 ARG A C 1
ATOM 805 O O . ARG A 1 100 ? -24.036 21.223 9.812 1.00 88.81 100 ARG A O 1
ATOM 812 N N . ASN A 1 101 ? -24.293 20.728 11.974 1.00 91.12 101 ASN A N 1
ATOM 813 C CA . ASN A 1 101 ? -25.519 19.934 11.817 1.00 91.12 101 ASN A CA 1
ATOM 814 C C . ASN A 1 101 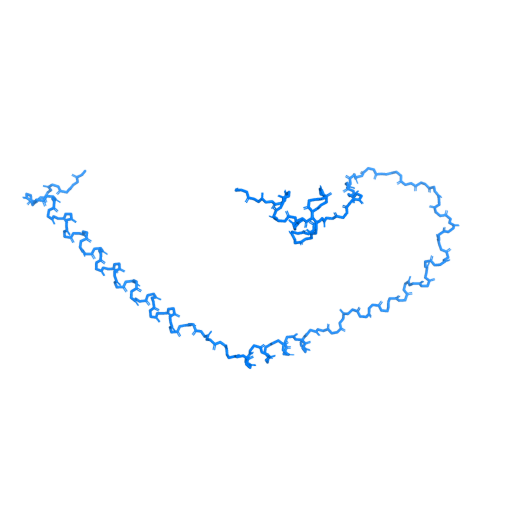? -26.810 20.685 12.197 1.00 91.12 101 ASN A C 1
ATOM 816 O O . ASN A 1 101 ? -27.883 20.106 12.034 1.00 91.12 101 ASN A O 1
ATOM 820 N N . GLU A 1 102 ? -26.722 21.923 12.686 1.00 91.31 102 GLU A N 1
ATOM 821 C CA . GLU A 1 102 ? -27.876 22.732 13.098 1.00 91.31 102 GLU A CA 1
ATOM 822 C C . GLU A 1 102 ? -28.677 23.243 11.893 1.00 91.31 102 GLU A C 1
ATOM 824 O O . GLU A 1 102 ? -28.144 23.270 10.774 1.00 91.31 102 GLU A O 1
ATOM 829 N N . PRO A 1 103 ? -29.957 23.623 12.075 1.00 92.62 103 PRO A N 1
ATOM 830 C CA . PRO A 1 103 ? -30.725 24.279 11.024 1.00 92.62 103 PRO A CA 1
ATOM 831 C C . PRO A 1 103 ? -29.987 25.520 10.516 1.00 92.62 103 PRO A C 1
ATOM 833 O O . PRO A 1 103 ? -29.492 26.345 11.280 1.00 92.62 103 PRO A O 1
ATOM 836 N N . CYS A 1 104 ? -29.886 25.639 9.196 1.00 91.00 104 CYS A N 1
ATOM 837 C CA . CYS A 1 104 ? -29.157 26.730 8.576 1.00 91.00 104 CYS A CA 1
ATOM 838 C C . CYS A 1 104 ? -29.913 28.061 8.776 1.00 91.00 104 CYS A C 1
ATOM 840 O O . CYS A 1 104 ? -31.094 28.134 8.424 1.00 91.00 104 CYS A O 1
ATOM 842 N N . PRO A 1 105 ? -29.251 29.138 9.245 1.00 89.12 105 PRO A N 1
ATOM 843 C CA . PRO A 1 105 ? -29.901 30.411 9.576 1.00 89.12 105 PRO A CA 1
ATOM 844 C C . PRO A 1 105 ? -30.447 31.168 8.354 1.00 89.12 105 PRO A C 1
ATOM 846 O O . PRO A 1 105 ? -31.136 32.166 8.509 1.00 89.12 105 PRO A O 1
ATOM 849 N N . CYS A 1 106 ? -30.181 30.697 7.132 1.00 86.88 106 CYS A N 1
ATOM 850 C CA . CYS A 1 106 ? -30.732 31.264 5.898 1.00 86.88 106 CYS A CA 1
ATOM 851 C C . CYS A 1 106 ? -32.201 30.878 5.633 1.00 86.88 106 CYS A C 1
ATOM 853 O O . CYS A 1 106 ? -32.725 31.192 4.569 1.00 86.88 106 CYS A O 1
ATOM 855 N N . GLY A 1 107 ? -32.849 30.148 6.551 1.00 83.00 107 GLY A N 1
ATOM 856 C CA . GLY A 1 107 ? -34.258 29.758 6.428 1.00 83.00 107 GLY A CA 1
ATOM 857 C C . GLY A 1 107 ? -34.522 28.612 5.446 1.00 83.00 107 GLY A C 1
ATOM 858 O O . GLY A 1 107 ? -35.669 28.315 5.139 1.00 83.00 107 GLY A O 1
ATOM 859 N N . SER A 1 108 ? -33.483 27.925 4.962 1.00 85.19 108 SER A N 1
ATOM 860 C CA . SER A 1 108 ? -33.619 26.861 3.953 1.00 85.19 108 SER A CA 1
ATOM 861 C C . SER A 1 108 ? -34.202 25.540 4.474 1.00 85.19 108 SER A C 1
ATOM 863 O O . SER A 1 108 ? -34.404 24.615 3.687 1.00 85.19 108 SER A O 1
ATOM 865 N N . GLY A 1 109 ? -34.391 25.401 5.791 1.00 87.00 109 GLY A N 1
ATOM 866 C CA . GLY A 1 109 ? -34.823 24.157 6.444 1.00 87.00 109 GLY A CA 1
ATOM 867 C C . GLY A 1 109 ? -33.792 23.016 6.412 1.00 87.00 109 GLY A C 1
ATOM 868 O O . GLY A 1 109 ? -34.047 21.936 6.938 1.00 87.00 109 GLY A O 1
ATOM 869 N N . LYS A 1 110 ? -32.614 23.227 5.811 1.00 90.56 110 LYS A N 1
ATOM 870 C CA . LYS A 1 110 ? -31.537 22.229 5.693 1.00 90.56 110 LYS A CA 1
ATOM 871 C C . LYS A 1 110 ? -30.511 22.397 6.817 1.00 90.56 110 LYS A C 1
ATOM 873 O O . LYS A 1 110 ? -30.343 23.491 7.352 1.00 90.56 110 LYS A O 1
ATOM 878 N N . LYS A 1 111 ? -29.768 21.331 7.141 1.00 91.94 111 LYS A N 1
ATOM 879 C CA . LYS A 1 111 ? -28.617 21.404 8.066 1.00 91.94 111 LYS A CA 1
ATOM 880 C C . LYS A 1 111 ? -27.525 22.317 7.492 1.00 91.94 111 LYS A C 1
ATOM 882 O O . LYS A 1 111 ? -27.287 22.269 6.284 1.00 91.94 111 LYS A O 1
ATOM 887 N N . TYR A 1 112 ? -26.816 23.075 8.332 1.00 93.50 112 TYR A N 1
ATOM 888 C CA . TYR A 1 112 ? -25.802 24.056 7.914 1.00 93.50 112 TYR A CA 1
ATOM 889 C C . TYR A 1 112 ? -24.762 23.463 6.946 1.00 93.50 112 TYR A C 1
ATOM 891 O O . TYR A 1 112 ? -24.527 24.032 5.881 1.00 93.50 112 TYR A O 1
ATOM 899 N N . LYS A 1 113 ? -24.242 22.254 7.214 1.00 92.56 113 LYS A N 1
ATOM 900 C CA . LYS A 1 113 ? -23.292 21.535 6.335 1.00 92.56 113 LYS A CA 1
ATOM 901 C C . LYS A 1 113 ? -23.809 21.218 4.932 1.00 92.56 113 LYS A C 1
ATOM 903 O O . LYS A 1 113 ? -23.011 20.958 4.043 1.00 92.56 113 LYS A O 1
ATOM 908 N N . GLN A 1 114 ? -25.129 21.155 4.758 1.00 91.31 114 GLN A N 1
ATOM 909 C CA . GLN A 1 114 ? -25.791 20.855 3.485 1.00 91.31 114 GLN A CA 1
ATOM 910 C C . GLN A 1 114 ? -26.320 22.122 2.792 1.00 91.31 114 GLN A C 1
ATOM 912 O O . GLN A 1 114 ? -26.976 22.028 1.755 1.00 91.31 114 GLN A O 1
ATOM 917 N N . CYS A 1 115 ? -26.076 23.302 3.368 1.00 92.50 115 CYS A N 1
ATOM 918 C CA . CYS A 1 115 ? -26.510 24.588 2.837 1.00 92.50 115 CYS A CA 1
ATOM 919 C C . CYS A 1 115 ? -25.332 25.575 2.818 1.00 92.50 115 CYS A C 1
ATOM 921 O O . CYS A 1 115 ? -24.396 25.362 2.055 1.00 92.50 115 CYS A O 1
ATOM 923 N N . CYS A 1 116 ? -25.340 26.622 3.647 1.00 89.00 116 CYS A N 1
ATOM 924 C CA . CYS A 1 116 ? -24.301 27.658 3.645 1.00 89.00 116 CYS A CA 1
ATOM 925 C C . CYS A 1 116 ? -22.912 27.165 4.091 1.00 89.00 116 CYS A C 1
ATOM 927 O O . CYS A 1 116 ? -21.923 27.826 3.808 1.00 89.00 116 CYS A O 1
ATOM 929 N N . GLY A 1 117 ? -22.826 26.025 4.781 1.00 89.31 117 GLY A N 1
ATOM 930 C CA . GLY A 1 117 ? -21.576 25.392 5.211 1.00 89.31 117 GLY A CA 1
ATOM 931 C C . GLY A 1 117 ? -21.125 24.230 4.319 1.00 89.31 117 GLY A C 1
ATOM 932 O O . GLY A 1 117 ? -20.377 23.366 4.789 1.00 89.31 117 GLY A O 1
ATOM 933 N N . LYS A 1 118 ? -21.628 24.141 3.080 1.00 89.00 118 LYS A N 1
ATOM 934 C CA . LYS A 1 118 ? -21.220 23.112 2.117 1.00 89.00 118 LYS A CA 1
ATOM 935 C C . LYS A 1 118 ? -19.851 23.480 1.536 1.00 89.00 118 LYS A C 1
ATOM 937 O O . LYS A 1 118 ? -19.723 24.484 0.848 1.00 89.00 118 LYS A O 1
ATOM 942 N N . LEU A 1 119 ? -18.843 22.660 1.820 1.00 79.38 119 LEU A N 1
ATOM 943 C CA . LEU A 1 119 ? -17.533 22.739 1.176 1.00 79.38 119 LEU A CA 1
ATOM 944 C C . LEU A 1 119 ? -17.657 22.022 -0.175 1.00 79.38 119 LEU A C 1
ATOM 946 O O . LEU A 1 119 ? -18.018 20.844 -0.196 1.00 79.38 119 LEU A O 1
ATOM 950 N N . SER A 1 120 ? -17.484 22.761 -1.271 1.00 67.62 120 SER A N 1
ATOM 951 C CA . SER A 1 120 ? -17.416 22.231 -2.640 1.00 67.62 120 SER A CA 1
ATOM 952 C C . SER A 1 120 ? -16.031 21.695 -2.949 1.00 67.62 120 SER A C 1
ATOM 954 O O . SER A 1 120 ? -15.074 22.425 -2.603 1.00 67.62 120 SER A O 1
#

Mean predicted aligned error: 21.58 Å

Radius of gyration: 33.34 Å; Cα contacts (8 Å, |Δi|>4): 35; chains: 1; bounding box: 62×65×74 Å

Solvent-accessible surface area (backbone atoms only — not comparable to full-atom values): 7967 Å² total; per-residue (Å²): 133,83,76,65,85,72,87,57,61,61,68,58,53,48,52,50,53,52,53,52,52,49,53,53,50,52,52,49,53,54,49,54,51,54,48,48,65,72,67,60,77,80,75,49,78,63,55,52,52,52,51,50,53,49,54,61,67,69,50,75,94,75,75,86,73,83,60,85,65,72,71,64,64,80,76,60,84,80,67,82,73,83,89,81,91,78,95,73,86,72,82,77,71,93,64,82,85,81,51,62,77,36,73,26,90,85,72,75,82,38,36,15,43,78,50,94,56,49,84,127

Sequence (120 aa):
HLRGYAQKDPFQEYRREASEMFRNFLNEVTFETVKTLSLVQIEGRQDVDDFDEQTEKERPQQLEANHPAAEGIAQTTQEAAEKGDATDGTFRRDVPKVGRNEPCPCGSGKKYKQCCGKLS

Secondary structure (DSSP, 8-state):
--TTTTS--HHHHHHHHHHHHHHHHHHHHHHHHHHHHHH-----HHHHHHHHHHHHHHS--------GGGSSTTSSTTT--S-----------SS----TTSBPTTS-SSBGGGTTT---

Foldseek 3Di:
DPCPPPVDDSVVVVVVVVVVVVVVVVVVVVVVVVVCVVPDDDQDPVNVVVVVVVVVVPPPPPDPPPPVCVVVVVPPPPDPDDDDDDDDDPPPDPDDDQDQQHQPPVPPRHGNCVPVVPDD